Protein AF-J0WQX8-F1 (afdb_monomer_lite)

Foldseek 3Di:
DVLQVVWDKDWDQDVVVRDIDIDTDDDPVCLVVVLVSVCVVPPPDDDPDDPVSVVVNVVVVVVVVVPPD

Sequence (69 aa):
MLQFASYDKQTVYDEEKGCHVCEIFYDIMEETELLIRILSFGPVVEVLGPERIQKQIRQRIARQMIHME

Structure (mmCIF, N/CA/C/O backbone):
data_AF-J0WQX8-F1
#
_entry.id   AF-J0WQX8-F1
#
loop_
_atom_site.group_PDB
_atom_site.id
_atom_site.type_symbol
_atom_site.label_atom_id
_atom_site.label_alt_id
_atom_site.label_comp_id
_atom_site.label_asym_id
_atom_site.label_entity_id
_atom_site.label_seq_id
_atom_site.pdbx_PDB_ins_code
_atom_site.Cartn_x
_atom_site.Cartn_y
_atom_site.Cartn_z
_atom_site.occupancy
_atom_site.B_iso_or_equiv
_atom_site.auth_seq_id
_atom_site.auth_comp_id
_atom_site.auth_asym_id
_atom_site.auth_atom_id
_atom_site.pdbx_PDB_model_num
ATOM 1 N N . MET A 1 1 ? -12.859 1.601 0.795 1.00 65.62 1 MET A N 1
ATOM 2 C CA . MET A 1 1 ? -11.562 1.722 0.086 1.00 65.62 1 MET A CA 1
ATOM 3 C C . MET A 1 1 ? -11.734 1.540 -1.428 1.00 65.62 1 MET A C 1
ATOM 5 O O . MET A 1 1 ? -11.511 0.450 -1.938 1.00 65.62 1 MET A O 1
ATOM 9 N N . LEU A 1 2 ? -12.134 2.583 -2.167 1.00 78.56 2 LEU A N 1
ATOM 10 C CA . LEU A 1 2 ? -12.326 2.487 -3.630 1.00 78.56 2 LEU A CA 1
ATOM 11 C C . LEU A 1 2 ? -11.002 2.399 -4.414 1.00 78.56 2 LEU A C 1
ATOM 13 O O . LEU A 1 2 ? -10.945 1.753 -5.453 1.00 78.56 2 LEU A O 1
ATOM 17 N N . GLN A 1 3 ? -9.920 2.978 -3.883 1.00 82.00 3 GLN A N 1
ATOM 18 C CA . GLN A 1 3 ? -8.591 2.979 -4.517 1.00 82.00 3 GLN A CA 1
ATOM 19 C C . GLN A 1 3 ? -7.987 1.576 -4.709 1.00 82.00 3 GLN A C 1
ATOM 21 O O . GLN A 1 3 ? -7.124 1.400 -5.564 1.00 82.00 3 GLN A O 1
ATOM 26 N N . PHE A 1 4 ? -8.465 0.581 -3.954 1.00 88.38 4 PHE A N 1
ATOM 27 C CA . PHE A 1 4 ? -8.047 -0.823 -4.043 1.00 88.38 4 PHE A CA 1
ATOM 28 C C . PHE A 1 4 ? -9.191 -1.735 -4.517 1.00 88.38 4 PHE A C 1
ATOM 30 O O . PHE A 1 4 ? -9.224 -2.925 -4.211 1.00 88.38 4 PHE A O 1
ATOM 37 N N . ALA A 1 5 ? -10.192 -1.180 -5.212 1.00 88.75 5 ALA A N 1
ATOM 38 C CA . ALA A 1 5 ? -11.353 -1.944 -5.668 1.00 88.75 5 ALA A CA 1
ATOM 39 C C . ALA A 1 5 ? -10.983 -3.051 -6.667 1.00 88.75 5 ALA A C 1
ATOM 41 O O . ALA A 1 5 ? -11.610 -4.102 -6.622 1.00 88.75 5 ALA A O 1
ATOM 42 N N . SER A 1 6 ? -9.964 -2.823 -7.502 1.00 89.94 6 SER A N 1
ATOM 43 C CA . SER A 1 6 ? -9.491 -3.758 -8.531 1.00 89.94 6 SER A CA 1
ATOM 44 C C . SER A 1 6 ? -8.694 -4.946 -7.992 1.00 89.94 6 SER A C 1
ATOM 46 O O . SER A 1 6 ? -8.504 -5.905 -8.727 1.00 89.94 6 SER A O 1
ATOM 48 N N . TYR A 1 7 ? -8.224 -4.880 -6.745 1.00 93.94 7 TYR A N 1
ATOM 49 C CA . TYR A 1 7 ? -7.502 -5.979 -6.115 1.00 93.94 7 TYR A CA 1
ATOM 50 C C . TYR A 1 7 ? -8.459 -6.875 -5.335 1.00 93.94 7 TYR A C 1
ATOM 52 O O . TYR A 1 7 ? -9.384 -6.383 -4.662 1.00 93.94 7 TYR A O 1
ATOM 60 N N . ASP A 1 8 ? -8.156 -8.171 -5.347 1.00 96.12 8 ASP A N 1
ATOM 61 C CA . ASP A 1 8 ? -8.651 -9.077 -4.324 1.00 96.12 8 ASP A CA 1
ATOM 62 C C . ASP A 1 8 ? -8.141 -8.595 -2.967 1.00 96.12 8 ASP A C 1
ATOM 64 O O . ASP A 1 8 ? -6.963 -8.276 -2.779 1.00 96.12 8 ASP A O 1
ATOM 68 N N . LYS A 1 9 ? -9.062 -8.465 -2.014 1.00 95.12 9 LYS A N 1
ATOM 69 C CA . LYS A 1 9 ? -8.749 -7.937 -0.690 1.00 95.12 9 LYS A CA 1
ATOM 70 C C . LYS A 1 9 ? -9.678 -8.493 0.362 1.00 95.12 9 LYS A C 1
ATOM 72 O O . LYS A 1 9 ? -10.851 -8.764 0.098 1.00 95.12 9 LYS A O 1
ATOM 77 N N . GLN A 1 10 ? -9.166 -8.545 1.576 1.00 96.19 10 GLN A N 1
ATOM 78 C CA . GLN A 1 10 ? -9.950 -8.801 2.770 1.00 96.19 10 GLN A CA 1
ATOM 79 C C . GLN A 1 10 ? -9.817 -7.598 3.691 1.00 96.19 10 GLN A C 1
ATOM 81 O O . GLN A 1 10 ? -8.736 -7.041 3.861 1.00 96.19 10 GLN A O 1
ATOM 86 N N . THR A 1 11 ? -10.932 -7.146 4.253 1.00 94.88 11 THR A N 1
ATOM 87 C CA . THR A 1 11 ? -10.941 -6.014 5.177 1.00 94.88 11 THR A CA 1
ATOM 88 C C . THR A 1 11 ? -11.636 -6.430 6.455 1.00 94.88 11 THR A C 1
ATOM 90 O O . THR A 1 11 ? -12.761 -6.924 6.417 1.00 94.88 11 THR A O 1
ATOM 93 N N . VAL A 1 12 ? -10.969 -6.198 7.578 1.00 96.44 12 VAL A N 1
ATO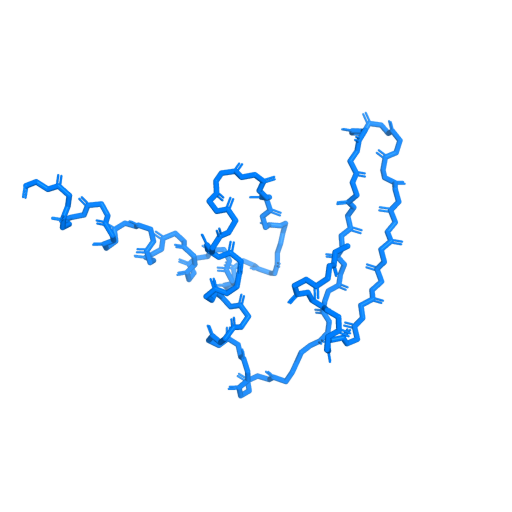M 94 C CA . VAL A 1 12 ? -11.507 -6.411 8.920 1.00 96.44 12 VAL A CA 1
ATOM 95 C C . VAL A 1 12 ? -11.475 -5.092 9.681 1.00 96.44 12 VAL A C 1
ATOM 97 O O . VAL A 1 12 ? -10.620 -4.240 9.432 1.00 96.44 12 VAL A O 1
ATOM 100 N N . TYR A 1 13 ? -12.446 -4.887 10.565 1.00 96.62 13 TYR A N 1
ATOM 101 C CA . TYR A 1 13 ? -12.402 -3.775 11.507 1.00 96.62 13 TYR A CA 1
ATOM 102 C C . TYR A 1 13 ? -11.695 -4.246 12.778 1.00 96.62 13 TYR A C 1
ATOM 104 O O . TYR A 1 13 ? -12.095 -5.247 13.366 1.00 96.62 13 TYR A O 1
ATOM 112 N N . ASP A 1 14 ? -10.621 -3.557 13.149 1.00 96.12 14 ASP A N 1
ATOM 113 C CA . ASP A 1 14 ? -9.894 -3.755 14.398 1.00 96.12 14 ASP A CA 1
ATOM 114 C C . ASP A 1 14 ? -10.515 -2.811 15.437 1.00 96.12 14 ASP A C 1
ATOM 116 O O . ASP A 1 14 ? -10.269 -1.602 15.417 1.00 96.12 14 ASP A O 1
ATOM 120 N N . GLU A 1 15 ? -11.386 -3.354 16.294 1.00 96.56 15 GLU A N 1
ATOM 121 C CA . GLU A 1 15 ? -12.095 -2.579 17.320 1.00 96.56 15 GLU A CA 1
ATOM 122 C C . GLU A 1 15 ? -11.140 -1.979 18.358 1.00 96.56 15 GLU A C 1
ATOM 124 O O . GLU A 1 15 ? -11.372 -0.864 18.823 1.00 96.56 15 GLU A O 1
ATOM 129 N N . GLU A 1 16 ? -10.045 -2.673 18.687 1.00 95.94 16 GLU A N 1
ATOM 130 C CA . GLU A 1 16 ? -9.064 -2.201 19.670 1.00 95.94 16 GLU A CA 1
ATOM 131 C C . GLU A 1 16 ? -8.317 -0.967 19.159 1.00 95.94 16 GLU A C 1
ATOM 133 O O . GLU A 1 16 ? -8.090 -0.013 19.904 1.00 95.94 16 GLU A O 1
ATOM 138 N N . LYS A 1 17 ? -7.957 -0.962 17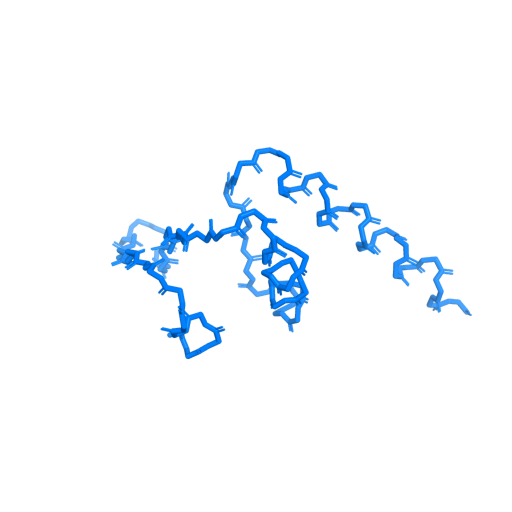.871 1.00 92.12 17 LYS A N 1
ATOM 139 C CA . LYS A 1 17 ? -7.272 0.170 17.227 1.00 92.12 17 LYS A CA 1
ATOM 140 C C . LYS A 1 17 ? -8.227 1.199 16.627 1.00 92.12 17 LYS A C 1
ATOM 142 O O . LYS A 1 17 ? -7.779 2.260 16.190 1.00 92.12 17 LYS A O 1
ATOM 147 N N . GLY A 1 18 ? -9.521 0.893 16.571 1.00 95.50 18 GLY A N 1
ATOM 148 C CA . GLY A 1 18 ? -10.545 1.736 15.960 1.00 95.50 18 GLY A CA 1
ATOM 149 C C . GLY A 1 18 ? -10.330 1.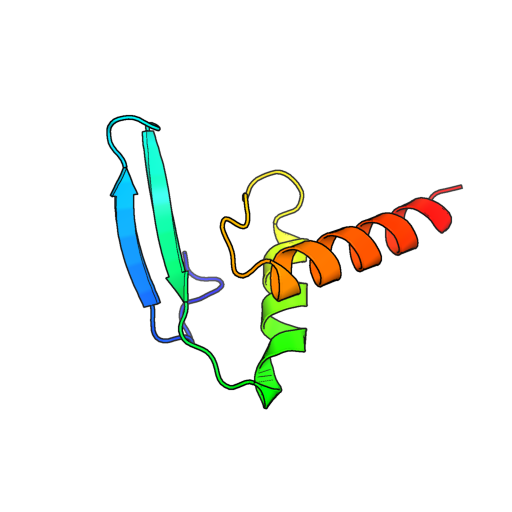975 14.462 1.00 95.50 18 GLY A C 1
ATOM 150 O O . GLY A 1 18 ? -10.738 3.019 13.948 1.00 95.50 18 GLY A O 1
ATOM 151 N N . CYS A 1 19 ? -9.676 1.053 13.750 1.00 94.38 19 CYS A N 1
ATOM 152 C CA . CYS A 1 19 ? -9.287 1.231 12.350 1.00 94.38 19 CYS A CA 1
ATOM 153 C C . CYS A 1 19 ? -9.602 0.002 11.485 1.00 94.38 19 CYS A C 1
ATOM 155 O O . CYS A 1 19 ? -9.873 -1.089 11.977 1.00 94.38 19 CYS A O 1
ATOM 157 N N . HIS A 1 20 ? -9.588 0.176 10.161 1.00 93.94 20 HIS A N 1
ATOM 158 C CA . HIS A 1 20 ? -9.737 -0.940 9.228 1.00 93.94 20 HIS A CA 1
ATOM 159 C C . HIS A 1 20 ? -8.370 -1.476 8.815 1.00 93.94 20 HIS A C 1
ATOM 161 O O . HIS A 1 20 ? -7.543 -0.729 8.291 1.00 93.94 20 HIS A O 1
ATOM 167 N N . VAL A 1 21 ? -8.177 -2.784 8.966 1.00 95.25 21 VAL A N 1
ATOM 168 C CA . VAL A 1 21 ? -7.018 -3.498 8.430 1.00 95.25 21 VAL A CA 1
ATOM 169 C C . VAL A 1 21 ? -7.420 -4.131 7.105 1.00 95.25 21 VAL A C 1
ATOM 171 O O . VAL A 1 21 ? -8.441 -4.814 7.015 1.00 95.25 21 VAL A O 1
ATOM 174 N N . CYS A 1 22 ? -6.632 -3.874 6.064 1.00 95.25 22 CYS A N 1
ATOM 175 C CA . CYS A 1 22 ? -6.870 -4.377 4.717 1.00 95.25 22 CYS A CA 1
ATOM 176 C C . CYS A 1 22 ? -5.687 -5.239 4.272 1.00 95.25 22 CYS A C 1
ATOM 178 O O . CYS A 1 22 ? -4.558 -4.753 4.207 1.00 95.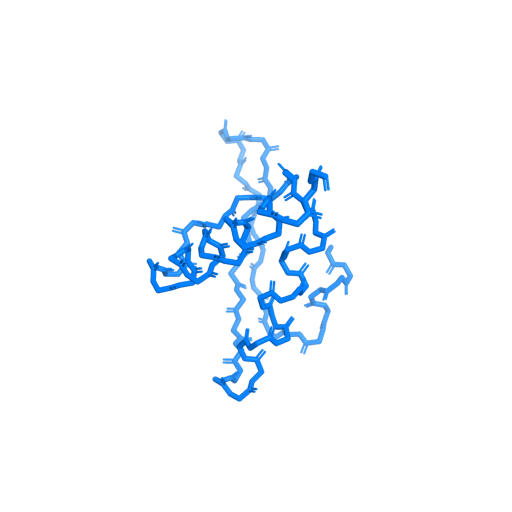25 22 CYS A O 1
ATOM 180 N N . GLU A 1 23 ? -5.958 -6.498 3.951 1.00 96.62 23 GLU A N 1
ATOM 181 C CA . GLU A 1 23 ? -5.023 -7.393 3.279 1.00 96.62 23 GLU A CA 1
ATOM 182 C C . GLU A 1 23 ? -5.300 -7.350 1.776 1.00 96.62 23 GLU A C 1
ATOM 184 O O . GLU A 1 23 ? -6.449 -7.479 1.352 1.00 96.62 23 GLU A O 1
ATOM 189 N N . ILE A 1 24 ? -4.257 -7.117 0.977 1.00 95.88 24 ILE A N 1
ATOM 190 C CA . ILE A 1 24 ? -4.352 -6.928 -0.473 1.00 95.88 24 ILE A CA 1
ATOM 191 C C . ILE A 1 24 ? -3.560 -8.034 -1.161 1.00 95.88 24 ILE A C 1
ATOM 193 O O . ILE A 1 24 ? -2.356 -8.174 -0.934 1.00 95.88 24 ILE A O 1
ATOM 197 N N . PHE A 1 25 ? -4.227 -8.764 -2.047 1.00 96.25 25 PHE A N 1
ATOM 198 C CA . PHE A 1 25 ? -3.623 -9.754 -2.927 1.00 96.25 25 PHE A CA 1
ATOM 199 C C . PHE A 1 25 ? -3.427 -9.115 -4.304 1.00 96.25 25 PHE A C 1
ATOM 201 O O . PHE A 1 25 ? -4.359 -8.552 -4.879 1.00 96.25 25 PHE A O 1
ATOM 208 N N . TYR A 1 26 ? -2.197 -9.147 -4.813 1.00 95.62 26 TYR A N 1
ATOM 209 C CA . TYR A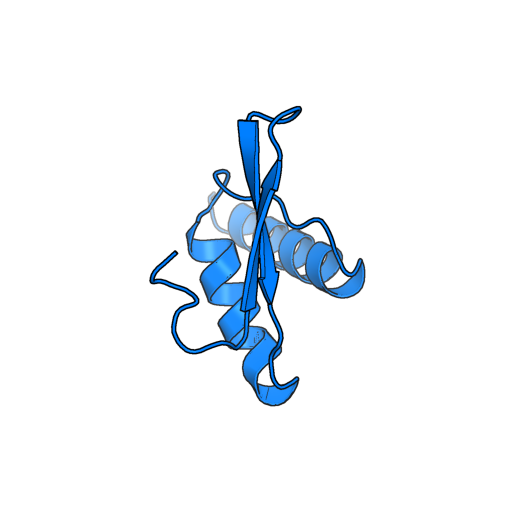 1 26 ? -1.812 -8.466 -6.050 1.00 95.62 26 TYR A CA 1
ATOM 210 C C . TYR A 1 26 ? -0.819 -9.312 -6.853 1.00 95.62 26 TYR A C 1
ATOM 212 O O . TYR A 1 26 ? -0.075 -10.116 -6.283 1.00 95.62 26 TYR A O 1
ATOM 220 N N . ASP A 1 27 ? -0.791 -9.113 -8.172 1.00 96.00 27 ASP A N 1
ATOM 221 C CA . ASP A 1 27 ? 0.245 -9.681 -9.036 1.00 96.00 27 ASP A CA 1
ATOM 222 C C . ASP A 1 27 ? 1.548 -8.890 -8.865 1.00 96.00 27 ASP A C 1
ATOM 224 O O . ASP A 1 27 ? 1.547 -7.660 -8.834 1.00 96.00 27 ASP A O 1
ATOM 228 N N . ILE A 1 28 ? 2.687 -9.577 -8.784 1.00 94.62 28 ILE A N 1
ATOM 229 C CA . ILE A 1 28 ? 4.002 -8.942 -8.632 1.00 94.62 28 ILE A CA 1
ATOM 230 C C . ILE A 1 28 ? 4.314 -7.930 -9.751 1.00 94.62 28 ILE A C 1
ATOM 232 O O . ILE A 1 28 ? 5.032 -6.959 -9.507 1.00 94.62 28 ILE A O 1
ATOM 236 N N . MET A 1 29 ? 3.753 -8.107 -10.950 1.00 96.44 29 MET A N 1
ATOM 237 C CA . MET A 1 29 ? 3.863 -7.153 -12.057 1.00 96.44 29 MET A CA 1
ATOM 238 C C . MET A 1 29 ? 3.186 -5.806 -11.749 1.00 96.44 29 MET A C 1
ATOM 240 O O . MET A 1 29 ? 3.600 -4.778 -12.280 1.00 96.44 29 MET A O 1
ATOM 244 N N . GLU A 1 30 ? 2.203 -5.782 -10.845 1.00 95.44 30 GLU A N 1
ATOM 245 C CA . GLU A 1 30 ? 1.477 -4.584 -10.410 1.00 95.44 30 GLU A CA 1
ATOM 246 C C . GLU A 1 30 ? 2.057 -3.950 -9.130 1.00 95.44 30 GLU A C 1
ATOM 248 O O . GLU A 1 30 ? 1.562 -2.917 -8.676 1.00 95.44 30 GLU A O 1
ATOM 253 N N . GLU A 1 31 ? 3.129 -4.506 -8.541 1.00 96.06 31 GLU A N 1
ATOM 254 C CA . GLU A 1 31 ? 3.668 -4.048 -7.244 1.00 96.06 31 GLU A CA 1
ATOM 255 C C . GLU A 1 31 ? 3.993 -2.545 -7.250 1.00 96.06 31 GLU A C 1
ATOM 257 O O . GLU A 1 31 ? 3.750 -1.837 -6.272 1.00 96.06 31 GLU A O 1
ATOM 262 N N . THR A 1 32 ? 4.504 -2.033 -8.372 1.00 95.94 32 THR A N 1
ATOM 263 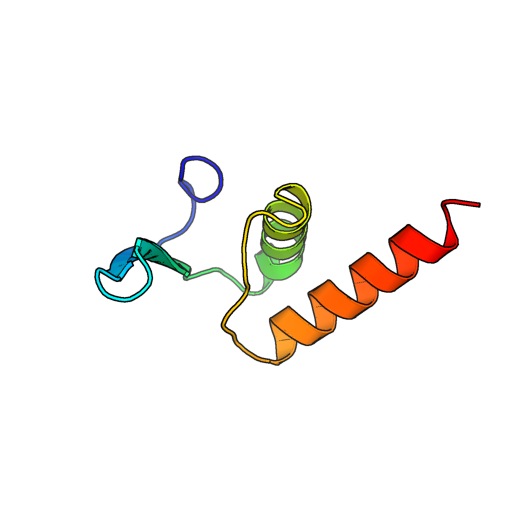C CA . THR A 1 32 ? 4.827 -0.606 -8.508 1.00 95.94 32 THR A CA 1
ATOM 264 C C . THR A 1 32 ? 3.576 0.274 -8.467 1.00 95.94 32 THR A C 1
ATOM 266 O O . THR A 1 32 ? 3.587 1.301 -7.788 1.00 95.94 32 THR A O 1
ATOM 269 N N . GLU A 1 33 ? 2.487 -0.134 -9.121 1.00 95.75 33 GLU A N 1
ATOM 270 C CA . GLU A 1 33 ? 1.209 0.588 -9.096 1.00 95.75 33 GLU A CA 1
ATOM 271 C C . GLU A 1 33 ? 0.571 0.551 -7.706 1.00 95.75 33 GLU A C 1
ATOM 273 O O . GLU A 1 33 ? 0.083 1.570 -7.209 1.00 95.75 33 GLU A O 1
ATOM 278 N N . LEU A 1 34 ? 0.632 -0.601 -7.031 1.00 95.75 34 LEU A N 1
ATOM 279 C CA . LEU A 1 34 ? 0.198 -0.727 -5.642 1.00 95.75 34 LEU A CA 1
ATOM 280 C C . LEU A 1 34 ? 0.969 0.243 -4.733 1.00 95.75 34 LEU A C 1
ATOM 282 O O . LEU A 1 34 ? 0.362 0.971 -3.948 1.00 95.75 34 LEU A O 1
ATOM 286 N N . LEU A 1 35 ? 2.295 0.304 -4.873 1.00 96.06 35 LEU A N 1
ATOM 287 C CA . LEU A 1 35 ? 3.154 1.211 -4.111 1.00 96.06 35 LEU A CA 1
ATOM 288 C C . LEU A 1 35 ? 2.818 2.686 -4.363 1.00 96.06 35 LEU A C 1
ATOM 290 O O . LEU A 1 35 ? 2.776 3.464 -3.411 1.00 96.06 35 LEU A O 1
ATOM 294 N N . ILE A 1 36 ? 2.549 3.076 -5.613 1.00 95.06 36 ILE A N 1
ATOM 295 C CA . ILE A 1 36 ? 2.128 4.443 -5.960 1.00 95.06 36 ILE A CA 1
ATOM 296 C C . ILE A 1 36 ? 0.784 4.773 -5.305 1.00 95.06 36 ILE A C 1
ATOM 298 O O . ILE A 1 36 ? 0.651 5.822 -4.672 1.00 95.06 36 ILE A O 1
ATOM 302 N N . ARG A 1 37 ? -0.198 3.866 -5.391 1.00 94.94 37 ARG A N 1
ATOM 303 C CA . ARG A 1 37 ? -1.507 4.051 -4.746 1.00 94.94 37 ARG A CA 1
ATOM 304 C C . ARG A 1 37 ? -1.371 4.199 -3.239 1.00 94.94 37 ARG A C 1
ATOM 306 O O . ARG A 1 37 ? -1.977 5.108 -2.686 1.00 94.94 37 ARG A O 1
ATOM 313 N N . ILE A 1 38 ? -0.555 3.375 -2.581 1.00 95.19 38 ILE A N 1
ATOM 314 C CA . ILE A 1 38 ? -0.293 3.503 -1.141 1.00 95.19 38 ILE A CA 1
ATOM 315 C C . ILE A 1 38 ? 0.315 4.875 -0.824 1.00 95.19 38 ILE A C 1
ATOM 317 O O . ILE A 1 38 ? -0.194 5.578 0.045 1.00 95.19 38 ILE A O 1
ATOM 321 N N . LEU A 1 39 ? 1.354 5.291 -1.554 1.00 94.75 39 LEU A N 1
ATOM 322 C CA . LEU A 1 39 ? 2.012 6.586 -1.343 1.00 94.75 39 LEU A CA 1
ATOM 323 C C . LEU A 1 39 ? 1.064 7.777 -1.547 1.00 94.75 39 LEU A C 1
ATOM 325 O O . LEU A 1 39 ? 1.213 8.791 -0.868 1.00 94.75 39 LEU A O 1
ATOM 329 N N . SER A 1 40 ? 0.070 7.656 -2.431 1.00 93.62 40 SER A N 1
ATOM 330 C CA . SER A 1 40 ? -0.920 8.714 -2.682 1.00 93.62 40 SER A CA 1
ATOM 331 C C . SER A 1 40 ? -1.806 9.049 -1.473 1.00 93.62 40 SER A C 1
ATOM 333 O O . SER A 1 40 ? -2.367 10.141 -1.418 1.00 93.62 40 SER A O 1
ATOM 335 N N . PHE A 1 41 ? -1.902 8.155 -0.481 1.00 92.94 41 PHE A N 1
ATOM 336 C CA . PHE A 1 41 ? -2.610 8.423 0.776 1.00 92.94 41 PHE A CA 1
ATOM 337 C C . PHE A 1 41 ? -1.811 9.296 1.754 1.00 92.94 41 PHE A C 1
ATOM 339 O O . PHE A 1 41 ? -2.371 9.766 2.747 1.00 92.94 41 PHE A O 1
ATOM 346 N N . GLY A 1 42 ? -0.513 9.505 1.512 1.00 89.81 42 GLY A N 1
ATOM 347 C CA . GLY A 1 42 ? 0.355 10.230 2.433 1.00 89.81 42 GLY A CA 1
ATOM 348 C C . GLY A 1 42 ? 0.362 9.596 3.837 1.00 89.81 42 GLY A C 1
ATOM 349 O O . GLY A 1 42 ? 0.473 8.375 3.947 1.00 89.81 42 GLY A O 1
ATOM 350 N N . PRO A 1 43 ? 0.240 10.386 4.922 1.00 90.94 43 PRO A N 1
ATOM 351 C CA . PRO A 1 43 ? 0.383 9.896 6.297 1.00 90.94 43 PRO A CA 1
ATOM 352 C C . PRO A 1 43 ? -0.864 9.184 6.853 1.00 90.94 43 PRO A C 1
ATOM 354 O O . PRO A 1 43 ? -0.894 8.847 8.032 1.00 90.94 43 PRO A O 1
ATOM 357 N N . VAL A 1 44 ? -1.917 8.996 6.050 1.00 92.06 44 VAL A N 1
ATOM 358 C CA . VAL A 1 44 ? -3.224 8.502 6.526 1.00 92.06 44 VAL A CA 1
ATOM 359 C C . VAL A 1 44 ? -3.265 6.975 6.668 1.00 92.06 44 VAL A C 1
ATOM 361 O O . VAL A 1 44 ? -4.145 6.441 7.339 1.00 92.06 44 VAL A O 1
ATOM 364 N N . VAL A 1 45 ? -2.327 6.258 6.044 1.00 93.12 45 VAL A N 1
ATOM 365 C CA . VAL A 1 45 ? -2.270 4.790 6.066 1.00 93.12 45 VAL A CA 1
ATOM 366 C C . VAL A 1 45 ? -0.944 4.298 6.627 1.00 93.12 45 VAL A C 1
ATOM 368 O O . VAL A 1 45 ? 0.111 4.877 6.374 1.00 93.12 45 VAL A O 1
ATOM 371 N N . GLU A 1 46 ? -0.997 3.177 7.340 1.00 94.38 46 GLU A N 1
ATOM 372 C CA . GLU A 1 46 ? 0.179 2.450 7.809 1.00 94.38 46 GLU A CA 1
ATOM 373 C C . GLU A 1 46 ? 0.303 1.124 7.052 1.00 94.38 46 GLU A C 1
ATOM 375 O O . GLU A 1 46 ? -0.667 0.379 6.907 1.00 94.38 46 GLU A O 1
ATOM 380 N N . VAL A 1 47 ? 1.509 0.809 6.571 1.00 96.06 47 VAL A N 1
ATOM 381 C CA . VAL A 1 47 ? 1.784 -0.481 5.927 1.00 96.06 47 VAL A CA 1
ATOM 382 C C . VAL A 1 47 ? 2.348 -1.460 6.943 1.00 96.06 47 VAL A C 1
ATOM 384 O O . VAL A 1 47 ? 3.521 -1.391 7.306 1.00 96.06 47 VAL A O 1
ATOM 387 N N . LEU A 1 48 ? 1.522 -2.425 7.339 1.00 96.25 48 LEU A N 1
ATOM 388 C CA . LEU A 1 48 ? 1.876 -3.438 8.337 1.00 96.25 48 LEU A CA 1
ATOM 389 C C . LEU A 1 48 ? 2.853 -4.499 7.806 1.00 96.25 48 LEU A C 1
ATOM 391 O O . LEU A 1 48 ? 3.621 -5.071 8.573 1.00 96.25 48 LEU A O 1
ATOM 395 N N . GLY A 1 49 ? 2.897 -4.724 6.493 1.00 95.38 49 GLY A N 1
ATOM 396 C CA . GLY A 1 49 ? 3.835 -5.651 5.868 1.00 95.38 49 GLY A CA 1
ATOM 397 C C . GLY A 1 49 ? 3.524 -5.911 4.390 1.00 95.38 49 GLY A C 1
ATOM 398 O O . GLY A 1 49 ? 2.584 -5.328 3.852 1.00 95.38 49 GLY A O 1
ATOM 399 N N . PRO A 1 50 ? 4.316 -6.773 3.727 1.00 96.31 50 PRO A N 1
ATOM 400 C CA . PRO A 1 50 ? 5.564 -7.361 4.226 1.00 96.31 50 PRO A CA 1
ATOM 401 C C . PRO A 1 50 ? 6.708 -6.329 4.295 1.00 96.31 50 PRO A C 1
ATOM 403 O O . PRO A 1 50 ? 6.643 -5.265 3.677 1.00 96.31 50 PRO A O 1
ATOM 406 N N . GLU A 1 51 ? 7.794 -6.646 5.010 1.00 97.50 51 GLU A N 1
ATOM 407 C CA . GLU A 1 51 ? 8.929 -5.726 5.238 1.00 97.50 51 GLU A CA 1
ATOM 408 C C . GLU A 1 51 ? 9.521 -5.160 3.930 1.00 97.50 51 GLU A C 1
ATOM 410 O O . GLU A 1 51 ? 9.872 -3.979 3.849 1.00 97.50 51 GLU A O 1
ATOM 415 N N . ARG A 1 52 ? 9.551 -5.978 2.865 1.00 96.00 52 ARG A N 1
ATOM 416 C CA . ARG A 1 52 ? 9.914 -5.571 1.495 1.00 96.00 52 ARG A CA 1
ATOM 417 C C . ARG A 1 52 ? 9.167 -4.314 1.047 1.00 96.00 52 ARG A C 1
ATOM 419 O O . ARG A 1 52 ? 9.793 -3.382 0.542 1.00 96.00 52 ARG A O 1
ATOM 426 N N . ILE A 1 53 ? 7.845 -4.297 1.214 1.00 96.81 53 ILE A N 1
ATOM 427 C CA . ILE A 1 53 ? 6.978 -3.197 0.776 1.00 96.81 53 ILE A CA 1
ATOM 428 C C . ILE A 1 53 ? 7.250 -1.956 1.620 1.00 96.81 53 ILE A C 1
ATOM 430 O O . ILE A 1 53 ? 7.451 -0.871 1.076 1.00 96.81 53 ILE A O 1
ATOM 434 N N . GLN A 1 54 ? 7.377 -2.111 2.937 1.00 97.56 54 GLN A N 1
ATOM 435 C CA . GLN A 1 54 ? 7.711 -0.991 3.815 1.00 97.56 54 GLN A CA 1
ATOM 436 C C . GLN A 1 54 ? 9.057 -0.345 3.451 1.00 97.56 54 GLN A C 1
ATOM 438 O O . GLN A 1 54 ? 9.163 0.880 3.386 1.00 97.56 54 GLN A O 1
ATOM 443 N N . LYS A 1 55 ? 10.095 -1.152 3.179 1.00 97.75 55 LYS A N 1
ATOM 444 C CA . LYS A 1 55 ? 11.413 -0.654 2.753 1.00 97.75 55 LYS A CA 1
ATOM 445 C C . LYS A 1 55 ? 11.308 0.143 1.454 1.00 97.75 55 LYS A C 1
ATOM 447 O O . LYS A 1 55 ? 11.882 1.224 1.346 1.00 97.75 55 LYS A O 1
ATOM 452 N N . GLN A 1 56 ? 10.544 -0.373 0.499 1.00 97.50 56 GLN A N 1
ATOM 453 C CA . GLN A 1 56 ? 10.281 0.270 -0.782 1.00 97.50 56 GLN A CA 1
ATOM 454 C C . GLN A 1 56 ? 9.535 1.607 -0.656 1.00 97.50 56 GLN A C 1
ATOM 456 O O . GLN A 1 56 ? 9.847 2.547 -1.389 1.00 97.50 56 GLN A O 1
ATOM 461 N N . ILE A 1 57 ? 8.583 1.709 0.271 1.00 96.44 57 ILE A N 1
ATOM 462 C CA . ILE A 1 57 ? 7.864 2.952 0.579 1.00 96.44 57 ILE A CA 1
ATOM 463 C C . ILE A 1 57 ? 8.808 3.963 1.226 1.00 96.44 57 ILE A C 1
ATOM 465 O O . ILE A 1 57 ? 8.941 5.077 0.723 1.00 96.44 57 ILE A O 1
ATOM 469 N N . ARG A 1 58 ? 9.542 3.559 2.274 1.00 95.75 58 ARG A N 1
ATOM 470 C CA . ARG A 1 58 ? 10.512 4.423 2.970 1.00 95.75 58 ARG A CA 1
ATOM 471 C C . ARG A 1 58 ? 11.546 5.015 2.011 1.00 95.75 58 ARG A C 1
ATOM 473 O O . ARG A 1 58 ? 11.813 6.211 2.056 1.00 95.75 58 ARG A O 1
ATOM 480 N N . GLN A 1 59 ? 12.089 4.199 1.106 1.00 96.81 59 GLN A N 1
ATOM 481 C CA . GLN A 1 59 ? 13.042 4.659 0.091 1.00 96.81 59 GLN A CA 1
ATOM 482 C C . GLN A 1 59 ? 12.441 5.698 -0.862 1.00 96.81 59 GLN A C 1
ATOM 484 O O . GLN A 1 59 ? 13.120 6.657 -1.223 1.00 96.81 59 GLN A O 1
ATOM 489 N N . ARG A 1 60 ? 11.184 5.519 -1.285 1.00 95.88 60 ARG A N 1
ATOM 490 C CA . ARG A 1 60 ? 10.502 6.465 -2.180 1.00 95.88 60 ARG A CA 1
ATOM 491 C C . ARG A 1 60 ? 10.190 7.785 -1.475 1.00 95.88 60 ARG A C 1
ATOM 493 O O . ARG A 1 60 ? 10.486 8.829 -2.046 1.00 95.88 60 ARG A O 1
ATOM 500 N N . ILE A 1 61 ? 9.706 7.744 -0.232 1.00 94.62 61 ILE A N 1
ATOM 501 C CA . ILE A 1 61 ? 9.469 8.947 0.587 1.00 94.62 61 ILE A CA 1
ATOM 502 C C . ILE A 1 61 ? 10.773 9.728 0.779 1.00 94.62 61 ILE A C 1
ATOM 504 O O . ILE A 1 61 ? 10.813 10.925 0.517 1.00 94.62 61 ILE A O 1
ATOM 508 N N . ALA A 1 62 ? 11.869 9.052 1.145 1.00 95.06 62 ALA A N 1
ATOM 509 C CA . ALA A 1 62 ? 13.167 9.706 1.311 1.00 95.06 62 ALA A CA 1
ATOM 510 C C . ALA A 1 62 ? 13.619 10.438 0.034 1.00 95.06 62 ALA A C 1
ATOM 512 O O . ALA A 1 62 ? 14.123 11.553 0.103 1.00 95.06 62 ALA A O 1
ATOM 513 N N . ARG A 1 63 ? 13.389 9.848 -1.148 1.00 93.88 63 ARG A N 1
ATOM 514 C CA . ARG A 1 63 ? 13.688 10.501 -2.435 1.00 93.88 63 ARG A CA 1
ATOM 515 C C . ARG A 1 63 ? 12.791 11.704 -2.717 1.00 93.88 63 ARG A C 1
ATOM 517 O O . ARG A 1 63 ? 13.278 12.675 -3.286 1.00 93.88 63 ARG A O 1
ATOM 524 N N . GLN A 1 64 ? 11.513 11.642 -2.343 1.00 89.50 64 GLN A N 1
ATOM 525 C CA . GLN A 1 64 ? 10.585 12.767 -2.495 1.00 89.50 64 GLN A CA 1
ATOM 526 C C . GLN A 1 64 ? 11.019 13.952 -1.630 1.00 89.50 64 GLN A C 1
ATOM 528 O O . GLN A 1 64 ? 11.044 15.072 -2.123 1.00 89.50 64 GLN A O 1
ATOM 533 N N . MET A 1 65 ? 11.454 13.699 -0.392 1.00 88.94 65 MET A N 1
ATOM 534 C CA . MET A 1 65 ? 11.920 14.747 0.523 1.00 88.94 65 MET A CA 1
ATOM 535 C C . MET A 1 65 ? 13.174 15.477 0.020 1.00 88.94 65 MET A C 1
ATOM 537 O O . MET A 1 65 ? 13.284 16.678 0.225 1.00 88.94 65 MET A O 1
ATOM 541 N N . ILE A 1 66 ? 14.082 14.786 -0.682 1.00 82.31 66 ILE A N 1
ATOM 542 C CA . ILE A 1 66 ? 15.298 15.394 -1.265 1.00 82.31 66 ILE A CA 1
ATOM 543 C C . ILE A 1 66 ? 14.968 16.473 -2.315 1.00 82.31 66 ILE A C 1
ATOM 545 O O . ILE A 1 66 ? 15.778 17.356 -2.557 1.00 82.31 66 ILE A O 1
ATOM 549 N N . HIS A 1 67 ? 13.792 16.415 -2.945 1.00 65.81 67 HIS A N 1
ATOM 550 C CA . HIS A 1 67 ? 13.389 17.351 -4.003 1.00 65.81 67 HIS A CA 1
ATOM 551 C C . HIS A 1 67 ? 12.432 18.447 -3.502 1.00 65.81 67 HIS A C 1
ATOM 553 O O . HIS A 1 67 ? 11.811 19.124 -4.318 1.00 65.81 67 HIS A O 1
ATOM 559 N N . MET A 1 68 ? 12.261 18.590 -2.182 1.00 63.66 68 MET A N 1
ATOM 560 C CA . MET A 1 68 ? 11.373 19.589 -1.567 1.00 63.66 68 MET A CA 1
ATOM 561 C C . MET A 1 68 ? 12.117 20.842 -1.056 1.00 63.66 68 MET A C 1
ATOM 563 O O . MET A 1 68 ? 11.522 21.612 -0.303 1.00 63.66 68 MET A O 1
ATOM 567 N N . GLU A 1 69 ? 13.378 21.048 -1.461 1.00 49.66 69 GLU A N 1
ATOM 568 C CA . GLU A 1 69 ? 14.185 22.259 -1.192 1.00 49.66 69 GLU A CA 1
ATOM 569 C C . GLU A 1 69 ? 14.169 23.257 -2.359 1.00 49.66 69 GLU A C 1
ATOM 571 O O . GLU A 1 69 ? 14.296 22.817 -3.527 1.00 49.66 69 GLU A O 1
#

Radius of gyration: 13.18 Å; chains: 1; bounding box: 28×32×32 Å

Secondary structure (DSSP, 8-state):
-GGGTTSEEEEEEETTTTEEEEEEE--GGGHHHHHHHHHHTGGG------HHHHHHHHHHHHHHHHT--

pLDDT: mean 92.27, std 8.64, range [49.66, 97.75]